Protein AF-A0A1F7MSP1-F1 (afdb_monomer_lite)

Sequence (172 aa):
MSLHNLLPLLAFLLNISLAGITVIRNPASRLNRLFTYFVCGMAVWNFGVFMLRRSPDAPTAVFWEVVIHAGVVFLPAFYYHFVLIFLESTTQHRPSLTIAYLLAIVFSVINLSGSSVFMRGVTWTYWGWAPATGPLYTPFFLYFNFFLIYGLSQLVRAYKDVDSSFRRTARR

Foldseek 3Di:
DDPVLVVLVVLLVVLVVQLVVLCVVCVPDPLSVLSNLLSVLSNQLSVLVSQLQVDPDFVSNLVSVLSNLLSLLCNLLSLLVNLCVVLVNCVVCVVVSVVSVVSSVVSNVCSVVVDCQAFVTWDQDPSGTDTRGHVVVVVSVCSSVVSVVVSVVSVVVSVVVVVVVVVVVVVD

Secondary structure (DSSP, 8-state):
--GGGHHHHHHHHHHHHHHHHHHHH-TT-HHHHHHHHHHHHHHHHHHHHHHHTT-SSHHHHHHHHHHHHHHHTTHHHHHHHHHHHHTT-TTTTHHHHHHHHHHHHHHHHHHHTT-TTTEEEEEEETTEEEEEE-TTHHHHHHHHHHHHHHHHHHHHHHHHHHHHHHHHHTT-

Structure (mmCIF, N/CA/C/O backbone):
data_AF-A0A1F7MSP1-F1
#
_entry.id   AF-A0A1F7MSP1-F1
#
loop_
_atom_site.group_PDB
_atom_site.id
_atom_site.type_symbol
_atom_site.label_atom_id
_atom_site.label_alt_id
_atom_site.label_comp_id
_atom_site.label_asym_id
_atom_site.label_entity_id
_atom_site.label_seq_id
_atom_site.pdbx_PDB_ins_code
_atom_site.Cartn_x
_atom_site.Cartn_y
_atom_site.Cartn_z
_atom_site.occupancy
_atom_site.B_iso_or_equiv
_atom_site.auth_seq_id
_atom_site.auth_comp_id
_atom_site.auth_asym_id
_atom_site.auth_atom_id
_atom_site.pdbx_PDB_model_num
ATOM 1 N N . MET A 1 1 ? -7.818 1.920 -29.168 1.00 51.00 1 MET A N 1
ATOM 2 C CA . MET A 1 1 ? -7.287 1.640 -27.814 1.00 51.00 1 MET A CA 1
ATOM 3 C C . MET A 1 1 ? -8.260 0.707 -27.111 1.00 51.00 1 MET A C 1
ATOM 5 O O . MET A 1 1 ? -9.439 1.019 -27.101 1.00 51.00 1 MET A O 1
ATOM 9 N N . SER A 1 2 ? -7.812 -0.452 -26.619 1.00 54.19 2 SER A N 1
ATOM 10 C CA . SER A 1 2 ? -8.706 -1.446 -25.998 1.00 54.19 2 SER A CA 1
ATOM 11 C C . SER A 1 2 ? -9.332 -0.917 -24.698 1.00 54.19 2 SER A C 1
ATOM 13 O O . SER A 1 2 ? -8.655 -0.239 -23.920 1.00 54.19 2 SER A O 1
ATOM 15 N N . LEU A 1 3 ? -10.599 -1.276 -24.449 1.00 57.16 3 LEU A N 1
ATOM 16 C CA . LEU A 1 3 ? -11.385 -0.966 -23.242 1.00 57.16 3 LEU A CA 1
ATOM 17 C C . LEU A 1 3 ? -10.617 -1.291 -21.943 1.00 57.16 3 LEU A C 1
ATOM 19 O O . LEU A 1 3 ? -10.785 -0.639 -20.916 1.00 57.16 3 LEU A O 1
ATOM 23 N N . HIS A 1 4 ? -9.707 -2.265 -22.001 1.00 58.97 4 HIS A N 1
ATOM 24 C CA . HIS A 1 4 ? -8.924 -2.754 -20.866 1.00 58.97 4 HIS A CA 1
ATOM 25 C C . HIS A 1 4 ? -7.877 -1.750 -20.354 1.00 58.97 4 HIS A C 1
ATOM 27 O O . HIS A 1 4 ? -7.419 -1.881 -19.219 1.00 58.97 4 HIS A O 1
ATOM 33 N N . ASN A 1 5 ? -7.501 -0.749 -21.160 1.00 58.72 5 ASN A N 1
ATOM 34 C CA . ASN A 1 5 ? -6.562 0.312 -20.769 1.00 58.72 5 ASN A CA 1
ATOM 35 C C . ASN A 1 5 ? -7.257 1.531 -20.149 1.00 58.72 5 ASN A C 1
ATOM 37 O O . ASN A 1 5 ? -6.595 2.338 -19.505 1.00 58.72 5 ASN A O 1
ATOM 41 N N . LEU A 1 6 ? -8.576 1.656 -20.322 1.00 68.50 6 LEU A N 1
ATOM 42 C CA . LEU A 1 6 ? -9.371 2.727 -19.717 1.00 68.50 6 LEU A CA 1
ATOM 43 C C . LEU A 1 6 ? -9.766 2.398 -18.274 1.00 68.50 6 LEU A C 1
ATOM 45 O O . LEU A 1 6 ? -9.937 3.310 -17.473 1.00 68.50 6 LEU A O 1
ATOM 49 N N . LEU A 1 7 ? -9.853 1.109 -17.924 1.00 74.69 7 LEU A N 1
ATOM 50 C CA . LEU A 1 7 ? -10.221 0.661 -16.578 1.00 74.69 7 LEU A CA 1
ATOM 51 C C . LEU A 1 7 ? -9.278 1.196 -15.481 1.00 74.69 7 LEU A C 1
ATOM 53 O O . LEU A 1 7 ? -9.793 1.765 -14.519 1.00 74.69 7 LEU A O 1
ATOM 57 N N . PRO A 1 8 ? -7.934 1.115 -15.607 1.00 70.81 8 PRO A N 1
ATOM 58 C CA . PRO A 1 8 ? -7.035 1.676 -14.598 1.00 70.81 8 PRO A CA 1
ATOM 59 C C . PRO A 1 8 ? -7.129 3.201 -14.512 1.00 70.81 8 PRO A C 1
ATOM 61 O O . PRO A 1 8 ? -7.043 3.761 -13.426 1.00 70.81 8 PRO A O 1
ATOM 64 N N . LEU A 1 9 ? -7.356 3.887 -15.638 1.00 71.31 9 LEU A N 1
ATOM 65 C CA . LEU A 1 9 ? -7.498 5.344 -15.656 1.00 71.31 9 LEU A CA 1
ATOM 66 C C . LEU A 1 9 ? -8.791 5.790 -14.959 1.00 71.31 9 LEU A C 1
ATOM 68 O O . LEU A 1 9 ? -8.782 6.732 -14.172 1.00 71.31 9 LEU A O 1
ATOM 72 N N . LEU A 1 10 ? -9.894 5.081 -15.200 1.00 75.69 10 LEU A N 1
ATOM 73 C CA . LEU A 1 10 ? -11.159 5.333 -14.520 1.00 75.69 10 LEU A CA 1
ATOM 74 C C . LEU A 1 10 ? -11.034 5.050 -13.015 1.00 75.69 10 LEU A C 1
ATOM 76 O O . LEU A 1 10 ? -11.459 5.862 -12.197 1.00 75.69 10 LEU A O 1
ATOM 80 N N . ALA A 1 11 ? -10.385 3.942 -12.643 1.00 73.88 11 ALA A N 1
ATOM 81 C CA . ALA A 1 11 ? -10.098 3.613 -11.250 1.00 73.88 11 ALA A CA 1
ATOM 82 C C . ALA A 1 11 ? -9.195 4.665 -10.585 1.00 73.88 11 ALA A C 1
ATOM 84 O O . ALA A 1 11 ? -9.451 5.052 -9.447 1.00 73.88 11 ALA A O 1
ATOM 85 N N . PHE A 1 12 ? -8.177 5.171 -11.282 1.00 76.44 12 PHE A N 1
ATOM 86 C CA . PHE A 1 12 ? -7.326 6.268 -10.817 1.00 76.44 12 PHE A CA 1
ATOM 87 C C . PHE A 1 12 ? -8.139 7.532 -10.518 1.00 76.44 12 PHE A C 1
ATOM 89 O O . PHE A 1 12 ? -8.021 8.090 -9.427 1.00 76.44 12 PHE A O 1
ATOM 96 N N . LEU A 1 13 ? -9.006 7.944 -11.449 1.00 76.44 13 LEU A N 1
ATOM 97 C CA . LEU A 1 13 ? -9.857 9.123 -11.279 1.00 76.44 13 LEU A CA 1
ATOM 98 C C . LEU A 1 13 ? -10.817 8.962 -10.098 1.00 76.44 13 LEU A C 1
ATOM 100 O O . LEU A 1 13 ? -10.899 9.856 -9.259 1.00 76.44 13 LEU A O 1
ATOM 104 N N . LEU A 1 14 ? -11.477 7.806 -9.982 1.00 78.44 14 LEU A N 1
ATOM 105 C CA . LEU A 1 14 ? -12.369 7.508 -8.860 1.00 78.44 14 LEU A CA 1
ATOM 106 C C . LEU A 1 14 ? -11.630 7.542 -7.520 1.00 78.44 14 LEU A C 1
ATOM 108 O O . LEU A 1 14 ? -12.135 8.134 -6.569 1.00 78.44 14 LEU A O 1
ATOM 112 N N . ASN A 1 15 ? -10.427 6.962 -7.453 1.00 74.62 15 ASN A N 1
ATOM 113 C CA . ASN A 1 15 ? -9.582 7.021 -6.263 1.00 74.62 15 ASN A CA 1
ATOM 114 C C . ASN A 1 15 ? -9.251 8.483 -5.912 1.00 74.62 15 ASN A C 1
ATOM 116 O O . ASN A 1 15 ? -9.522 8.915 -4.796 1.00 74.62 15 ASN A O 1
ATOM 120 N N . ILE A 1 16 ? -8.773 9.300 -6.855 1.00 74.75 16 ILE A N 1
ATOM 121 C CA . ILE A 1 16 ? -8.476 10.717 -6.579 1.00 74.75 16 ILE A CA 1
ATOM 122 C C . ILE A 1 16 ? -9.712 11.489 -6.103 1.00 74.75 16 ILE A C 1
ATOM 124 O O . ILE A 1 16 ? -9.615 12.260 -5.146 1.00 74.75 16 ILE A O 1
ATOM 128 N N . SER A 1 17 ? -10.877 11.270 -6.716 1.00 71.81 17 SER A N 1
ATOM 129 C CA . SER A 1 17 ? -12.123 11.900 -6.268 1.00 71.81 17 SER A CA 1
ATOM 130 C C . SER A 1 17 ? -12.472 11.497 -4.835 1.00 71.81 17 SER A C 1
ATOM 132 O O . SER A 1 17 ? -12.809 12.357 -4.021 1.00 71.81 17 SER A O 1
ATOM 134 N N . LEU A 1 18 ? -12.337 10.212 -4.499 1.00 69.50 18 LEU A N 1
ATOM 135 C CA . LEU A 1 18 ? -12.582 9.702 -3.152 1.00 69.50 18 LEU A CA 1
ATOM 136 C C . LEU A 1 18 ? -11.624 10.327 -2.131 1.00 69.50 18 LEU A C 1
ATOM 138 O O . LEU A 1 18 ? -12.074 10.812 -1.094 1.00 69.50 18 LEU A O 1
ATOM 142 N N . ALA A 1 19 ? -10.327 10.377 -2.452 1.00 70.69 19 ALA A N 1
ATOM 143 C CA . ALA A 1 19 ? -9.306 11.021 -1.630 1.00 70.69 19 ALA A CA 1
ATOM 144 C C . ALA A 1 19 ? -9.652 12.498 -1.381 1.00 70.69 19 ALA A C 1
ATOM 146 O O . ALA A 1 19 ? -9.719 12.932 -0.227 1.00 70.69 19 ALA A O 1
ATOM 147 N N . GLY A 1 20 ? -9.970 13.242 -2.445 1.00 65.19 20 GLY A N 1
ATOM 148 C CA . GLY A 1 20 ? -10.374 14.645 -2.364 1.00 65.19 20 GLY A CA 1
ATOM 149 C C . GLY A 1 20 ? -11.593 14.855 -1.464 1.00 65.19 20 GLY A C 1
ATOM 150 O O . GLY A 1 20 ? -11.548 15.675 -0.547 1.00 65.19 20 GLY A O 1
ATOM 151 N N . ILE A 1 21 ? -12.651 14.059 -1.645 1.00 71.94 21 ILE A N 1
ATOM 152 C CA . ILE A 1 21 ? -13.867 14.139 -0.820 1.00 71.94 21 ILE A CA 1
ATOM 153 C C . ILE A 1 21 ? -13.555 13.842 0.653 1.00 71.94 21 ILE A C 1
ATOM 155 O O . ILE A 1 21 ? -14.058 14.538 1.539 1.00 71.94 21 ILE A O 1
ATOM 159 N N . THR A 1 22 ? -12.719 12.840 0.939 1.00 66.69 22 THR A N 1
ATOM 160 C CA . THR A 1 22 ? -12.380 12.486 2.326 1.00 66.69 22 THR A CA 1
ATOM 161 C C . THR A 1 22 ? -11.555 13.549 3.044 1.00 66.69 22 THR A C 1
ATOM 163 O O . THR A 1 22 ? -11.802 13.798 4.229 1.00 66.69 22 THR A O 1
ATOM 166 N N . VAL A 1 23 ? -10.636 14.219 2.342 1.00 69.81 23 VAL A N 1
ATOM 167 C CA . VAL A 1 23 ? -9.858 15.335 2.902 1.00 69.81 23 VAL A CA 1
ATOM 168 C C . VAL A 1 23 ? -10.745 16.558 3.117 1.00 69.81 23 VAL A C 1
ATOM 170 O O . VAL A 1 23 ? -10.668 17.168 4.177 1.00 69.81 23 VAL A O 1
ATOM 173 N N . ILE A 1 24 ? -11.624 16.890 2.165 1.00 71.62 24 ILE A N 1
ATOM 174 C CA . ILE A 1 24 ? -12.506 18.065 2.266 1.00 71.62 24 ILE A CA 1
ATOM 175 C C . ILE A 1 24 ? -13.539 17.896 3.387 1.00 71.62 24 ILE A C 1
ATOM 177 O O . ILE A 1 24 ? -13.816 18.846 4.114 1.00 71.62 24 ILE A O 1
ATOM 181 N N . ARG A 1 25 ? -14.110 16.694 3.560 1.00 70.56 25 ARG A N 1
ATOM 182 C CA . ARG A 1 25 ? -15.170 16.478 4.559 1.00 70.56 25 ARG A CA 1
ATOM 183 C C . ARG A 1 25 ? -14.685 16.511 6.002 1.00 70.56 25 ARG A C 1
ATOM 185 O O . ARG A 1 25 ? -15.429 16.978 6.858 1.00 70.56 25 ARG A O 1
ATOM 192 N N . ASN A 1 26 ? -13.506 15.964 6.301 1.00 70.38 26 ASN A N 1
ATOM 193 C CA . ASN A 1 26 ? -12.976 15.978 7.667 1.00 70.38 26 ASN A CA 1
ATOM 194 C C . ASN A 1 26 ? -11.448 15.758 7.685 1.00 70.38 26 ASN A C 1
ATOM 196 O O . ASN A 1 26 ? -10.986 14.641 7.942 1.00 70.38 26 ASN A O 1
ATOM 200 N N . PRO A 1 27 ? -10.644 16.805 7.423 1.00 63.72 27 PRO A N 1
ATOM 201 C CA . PRO A 1 27 ? -9.187 16.685 7.312 1.00 63.72 27 PRO A CA 1
ATOM 202 C C . PRO A 1 27 ? -8.498 16.388 8.653 1.00 63.72 27 PRO A C 1
ATOM 204 O O . PRO A 1 27 ? -7.391 15.847 8.679 1.00 63.72 27 PRO A O 1
ATOM 207 N N . ALA A 1 28 ? -9.152 16.711 9.774 1.00 68.25 28 ALA A N 1
ATOM 208 C CA . ALA A 1 28 ? -8.638 16.460 11.120 1.00 68.25 28 ALA A CA 1
ATOM 209 C C . ALA A 1 28 ? -8.767 14.985 11.544 1.00 68.25 28 ALA A C 1
ATOM 211 O O . ALA A 1 28 ? -8.065 14.534 12.454 1.00 68.25 28 ALA A O 1
ATOM 212 N N . SER A 1 29 ? -9.631 14.209 10.878 1.00 76.31 29 SER A N 1
ATOM 213 C CA . SER A 1 29 ? -9.804 12.787 11.168 1.00 76.31 29 SER A CA 1
ATOM 214 C C . SER A 1 29 ? -8.569 11.985 10.751 1.00 76.31 29 SER A C 1
ATOM 216 O O . SER A 1 29 ? -8.195 11.923 9.575 1.00 76.31 29 SER A O 1
ATOM 218 N N . ARG A 1 30 ? -7.949 11.303 11.724 1.00 75.06 30 ARG A N 1
ATOM 219 C CA . ARG A 1 30 ? -6.819 10.385 11.482 1.00 75.06 30 ARG A CA 1
ATOM 220 C C . ARG A 1 30 ? -7.193 9.283 10.488 1.00 75.06 30 ARG A C 1
ATOM 222 O O . ARG A 1 30 ? -6.365 8.904 9.666 1.00 75.06 30 ARG A O 1
ATOM 229 N N . LEU A 1 31 ? -8.446 8.830 10.528 1.00 73.75 31 LEU A N 1
ATOM 230 C CA . LEU A 1 31 ? -8.985 7.804 9.640 1.00 73.75 31 LEU A CA 1
ATOM 231 C C . LEU A 1 31 ? -9.079 8.310 8.191 1.00 73.75 31 LEU A C 1
ATOM 233 O O . LEU A 1 31 ? -8.635 7.619 7.277 1.00 73.75 31 LEU A O 1
ATOM 237 N N . ASN A 1 32 ? -9.543 9.547 7.977 1.00 74.12 32 ASN A N 1
ATOM 238 C CA . ASN A 1 32 ? -9.629 10.134 6.634 1.00 74.12 32 ASN A CA 1
ATOM 239 C C . ASN A 1 32 ? -8.247 10.363 6.015 1.00 74.12 32 ASN A C 1
ATOM 241 O O . ASN A 1 32 ? -8.049 10.104 4.827 1.00 74.12 32 ASN A O 1
ATOM 245 N N . ARG A 1 33 ? -7.266 10.801 6.816 1.00 78.06 33 ARG A N 1
ATOM 246 C CA . ARG A 1 33 ? -5.875 10.946 6.355 1.00 78.06 33 ARG A CA 1
ATOM 247 C C . ARG A 1 33 ? -5.281 9.612 5.917 1.00 78.06 33 ARG A C 1
ATOM 249 O O . ARG A 1 33 ? -4.649 9.531 4.869 1.00 78.06 33 ARG A O 1
ATOM 256 N N . LEU A 1 34 ? -5.505 8.567 6.705 1.00 81.44 34 LEU A N 1
ATOM 257 C CA . LEU A 1 34 ? -4.997 7.235 6.407 1.00 81.44 34 LEU A CA 1
ATOM 258 C C . LEU A 1 34 ? -5.647 6.646 5.146 1.00 81.44 34 LEU A C 1
ATOM 260 O O . LEU A 1 34 ? -4.959 6.092 4.291 1.00 81.44 34 LEU A O 1
ATOM 264 N N . PHE A 1 35 ? -6.958 6.842 5.002 1.00 77.31 35 PHE A N 1
ATOM 265 C CA . PHE A 1 35 ? -7.693 6.480 3.796 1.00 77.31 35 PHE A CA 1
ATOM 266 C C . PHE A 1 35 ? -7.166 7.224 2.565 1.00 77.31 35 PHE A C 1
ATOM 268 O O . PHE A 1 35 ? -6.944 6.615 1.526 1.00 77.31 35 PHE A O 1
ATOM 275 N N . THR A 1 36 ? -6.863 8.516 2.702 1.00 78.06 36 THR A N 1
ATOM 276 C CA . THR A 1 36 ? -6.243 9.312 1.632 1.00 78.06 36 THR A CA 1
ATOM 277 C C . THR A 1 36 ? -4.908 8.705 1.195 1.00 78.06 36 THR A C 1
ATOM 279 O O . THR A 1 36 ? -4.685 8.538 0.002 1.00 78.06 36 THR A O 1
ATOM 282 N N . TYR A 1 37 ? -4.037 8.306 2.131 1.00 83.31 37 TYR A N 1
ATOM 283 C CA . TYR A 1 37 ? -2.763 7.662 1.784 1.00 83.31 37 TYR A CA 1
ATOM 284 C C . TYR A 1 37 ? -2.950 6.320 1.068 1.00 83.31 37 TYR A C 1
ATOM 286 O O . TYR A 1 37 ? -2.266 6.057 0.079 1.00 83.31 37 TYR A O 1
ATOM 294 N N . PHE A 1 38 ? -3.901 5.501 1.521 1.00 82.06 38 PHE A N 1
ATOM 295 C CA . PHE A 1 38 ? -4.252 4.242 0.861 1.00 82.06 38 PHE A CA 1
ATOM 296 C C . PHE A 1 38 ? -4.705 4.474 -0.586 1.00 82.06 38 PHE A C 1
ATOM 298 O O . PHE A 1 38 ? -4.203 3.851 -1.522 1.00 82.06 38 PHE A O 1
ATOM 305 N N . VAL A 1 39 ? -5.612 5.427 -0.776 1.00 79.50 39 VAL A N 1
ATOM 306 C CA . VAL A 1 39 ? -6.186 5.770 -2.076 1.00 79.50 39 VAL A CA 1
ATOM 307 C C . VAL A 1 39 ? -5.149 6.413 -3.007 1.00 79.50 39 VAL A C 1
ATOM 309 O O . VAL A 1 39 ? -5.132 6.113 -4.199 1.00 79.50 39 VAL A O 1
ATOM 312 N N . CYS A 1 40 ? -4.218 7.215 -2.482 1.00 80.12 40 CYS A N 1
ATOM 313 C CA . CYS A 1 40 ? -3.065 7.706 -3.241 1.00 80.12 40 CYS A CA 1
ATOM 314 C C . CYS A 1 40 ? -2.143 6.562 -3.689 1.00 80.12 40 CYS A C 1
ATOM 316 O O . CYS A 1 40 ? -1.702 6.558 -4.835 1.00 80.12 40 CYS A O 1
ATOM 318 N N . GLY A 1 41 ? -1.887 5.567 -2.833 1.00 84.44 41 GLY A N 1
ATOM 319 C CA . GLY A 1 41 ? -1.130 4.367 -3.211 1.00 84.44 41 GLY A CA 1
ATOM 320 C C . GLY A 1 41 ? -1.814 3.580 -4.334 1.00 84.44 41 GLY A C 1
ATOM 321 O O . GLY A 1 41 ? -1.171 3.203 -5.313 1.00 84.44 41 GLY A O 1
ATOM 322 N N . MET A 1 42 ? -3.138 3.419 -4.248 1.00 80.19 42 MET A N 1
ATOM 323 C CA . MET A 1 42 ? -3.952 2.825 -5.315 1.00 80.19 42 MET A CA 1
ATOM 324 C C . MET A 1 42 ? -3.900 3.651 -6.606 1.00 80.19 42 MET A C 1
ATOM 326 O O . MET A 1 42 ? -3.848 3.088 -7.698 1.00 80.19 42 MET A O 1
ATOM 330 N N . ALA A 1 43 ? -3.897 4.981 -6.509 1.00 80.25 43 ALA A N 1
ATOM 331 C CA . ALA A 1 43 ? -3.772 5.863 -7.661 1.00 80.25 43 ALA A CA 1
ATOM 332 C C . ALA A 1 43 ? -2.399 5.701 -8.341 1.00 80.25 43 ALA A C 1
ATOM 334 O O . ALA A 1 43 ? -2.339 5.482 -9.552 1.00 80.25 43 ALA A O 1
ATOM 335 N N . VAL A 1 44 ? -1.307 5.709 -7.569 1.00 85.56 44 VAL A N 1
ATOM 336 C CA . VAL A 1 44 ? 0.054 5.454 -8.076 1.00 85.56 44 VAL A CA 1
ATOM 337 C C . VAL A 1 44 ? 0.135 4.093 -8.764 1.00 85.56 44 VAL A C 1
ATOM 339 O O . VAL A 1 44 ? 0.675 4.002 -9.865 1.00 85.56 44 VAL A O 1
ATOM 342 N N . TRP A 1 45 ? -0.460 3.055 -8.172 1.00 85.62 45 TRP A N 1
ATOM 343 C CA . TRP A 1 45 ? -0.513 1.731 -8.785 1.00 85.62 45 TRP A CA 1
ATOM 344 C C . TRP A 1 45 ? -1.247 1.748 -10.134 1.00 85.62 45 TRP A C 1
ATOM 346 O O . TRP A 1 45 ? -0.699 1.298 -11.139 1.00 85.62 45 TRP A O 1
ATOM 356 N N . ASN A 1 46 ? -2.459 2.307 -10.187 1.00 81.00 46 ASN A N 1
ATOM 357 C CA . ASN A 1 46 ? -3.255 2.357 -11.416 1.00 81.00 46 ASN A CA 1
ATOM 358 C C . ASN A 1 46 ? -2.568 3.162 -12.530 1.00 81.00 46 ASN A C 1
ATOM 360 O O . ASN A 1 46 ? -2.557 2.737 -13.689 1.00 81.00 46 ASN A O 1
ATOM 364 N N . PHE A 1 47 ? -1.971 4.304 -12.182 1.00 81.94 47 PHE A N 1
ATOM 365 C CA . PHE A 1 47 ? -1.218 5.126 -13.125 1.00 81.94 47 PHE A CA 1
ATOM 366 C C . PHE A 1 47 ? 0.043 4.410 -13.620 1.00 81.94 47 PHE A C 1
ATOM 368 O O . PHE A 1 47 ? 0.306 4.372 -14.823 1.00 81.94 47 PHE A O 1
ATOM 375 N N . GLY A 1 48 ? 0.778 3.773 -12.709 1.00 83.75 48 GLY A N 1
ATOM 376 C CA . GLY A 1 48 ? 1.952 2.980 -13.046 1.00 83.75 48 GLY A CA 1
ATOM 377 C C . GLY A 1 48 ? 1.618 1.830 -13.996 1.00 83.75 48 GLY A C 1
ATOM 378 O O . GLY A 1 48 ? 2.303 1.662 -14.998 1.00 83.75 48 GLY A O 1
ATOM 379 N N . VAL A 1 49 ? 0.518 1.098 -13.770 1.00 81.00 49 VAL A N 1
ATOM 380 C CA . VAL A 1 49 ? 0.063 0.021 -14.676 1.00 81.00 49 VAL A CA 1
ATOM 381 C C . VAL A 1 49 ? -0.291 0.566 -16.059 1.00 81.00 49 VAL A C 1
ATOM 383 O O . VAL A 1 49 ? 0.037 -0.053 -17.074 1.00 81.00 49 VAL A O 1
ATOM 386 N N . PHE A 1 50 ? -0.953 1.722 -16.124 1.00 81.38 50 PHE A N 1
ATOM 387 C CA . PHE A 1 50 ? -1.266 2.362 -17.399 1.00 81.38 50 PHE A CA 1
ATOM 388 C C . PHE A 1 50 ? 0.008 2.715 -18.182 1.00 81.38 50 PHE A C 1
ATOM 390 O O . PHE A 1 50 ? 0.100 2.408 -19.373 1.00 81.38 50 PHE A O 1
ATOM 397 N N . MET A 1 51 ? 1.003 3.300 -17.513 1.00 83.12 51 MET A N 1
ATOM 398 C CA . MET A 1 51 ? 2.282 3.657 -18.132 1.00 83.12 51 MET A CA 1
ATOM 399 C C . MET A 1 51 ? 3.126 2.428 -18.497 1.00 83.12 51 MET A C 1
ATOM 401 O O . MET A 1 51 ? 3.701 2.382 -19.585 1.00 83.12 51 MET A O 1
ATOM 405 N N . LEU A 1 52 ? 3.122 1.386 -17.663 1.00 81.62 52 LEU A N 1
ATOM 406 C CA . LEU A 1 52 ? 3.780 0.107 -17.938 1.00 81.62 52 LEU A CA 1
ATOM 407 C C . LEU A 1 52 ? 3.276 -0.507 -19.251 1.00 81.62 52 LEU A C 1
ATOM 409 O O . LEU A 1 52 ? 4.062 -0.877 -20.122 1.00 81.62 52 LEU A O 1
ATOM 413 N N . ARG A 1 53 ? 1.953 -0.527 -19.456 1.00 74.38 53 ARG A N 1
ATOM 414 C CA . ARG A 1 53 ? 1.331 -1.032 -20.696 1.00 74.38 53 ARG A CA 1
ATOM 415 C C . ARG A 1 53 ? 1.626 -0.178 -21.931 1.00 74.38 53 ARG A C 1
ATOM 417 O O . ARG A 1 53 ? 1.401 -0.627 -23.052 1.00 74.38 53 ARG A O 1
ATOM 424 N N . ARG A 1 54 ? 2.076 1.062 -21.740 1.00 77.69 54 ARG A N 1
ATOM 425 C CA . ARG A 1 54 ? 2.443 2.009 -22.804 1.00 77.69 54 ARG A CA 1
ATOM 426 C C . ARG A 1 54 ? 3.958 2.116 -22.997 1.00 77.69 54 ARG A C 1
ATOM 428 O O . ARG A 1 54 ? 4.385 2.893 -23.845 1.00 77.69 54 ARG A O 1
ATOM 435 N N . SER A 1 55 ? 4.747 1.359 -22.235 1.00 81.06 55 SER A N 1
ATOM 436 C CA . SER A 1 55 ? 6.208 1.447 -22.243 1.00 81.06 55 SER A CA 1
ATOM 437 C C . SER A 1 55 ? 6.795 0.876 -23.542 1.00 81.06 55 SER A C 1
ATOM 439 O O . SER A 1 55 ? 6.513 -0.282 -23.865 1.00 81.06 55 SER A O 1
ATOM 441 N N . PRO A 1 56 ? 7.602 1.656 -24.288 1.00 76.56 56 PRO A N 1
ATOM 442 C CA . PRO A 1 56 ? 8.149 1.225 -25.574 1.00 76.56 56 PRO A CA 1
ATOM 443 C C . PRO A 1 56 ? 9.373 0.306 -25.436 1.00 76.56 56 PRO A C 1
ATOM 445 O O . PRO A 1 56 ? 9.690 -0.432 -26.365 1.00 76.56 56 PRO A O 1
ATOM 448 N N . ASP A 1 57 ? 10.035 0.316 -24.279 1.00 81.94 57 ASP A N 1
ATOM 449 C CA . ASP A 1 57 ? 11.303 -0.366 -24.025 1.00 81.94 57 ASP A CA 1
ATOM 450 C C . ASP A 1 57 ? 11.364 -0.980 -22.612 1.00 81.94 57 ASP A C 1
ATOM 452 O O . ASP A 1 57 ? 10.638 -0.578 -21.697 1.00 81.94 57 ASP A O 1
ATOM 456 N N . ALA A 1 58 ? 12.242 -1.975 -22.440 1.00 77.62 58 ALA A N 1
ATOM 457 C CA . ALA A 1 58 ? 12.403 -2.698 -21.178 1.00 77.62 58 ALA A CA 1
ATOM 458 C C . ALA A 1 58 ? 12.864 -1.806 -20.002 1.00 77.62 58 ALA A C 1
ATOM 460 O O . ALA A 1 58 ? 12.296 -1.950 -18.918 1.00 77.62 58 ALA A O 1
ATOM 461 N N . PRO A 1 59 ? 13.829 -0.872 -20.163 1.00 80.31 59 PRO A N 1
ATOM 462 C CA . PRO A 1 59 ? 14.204 0.064 -19.099 1.00 80.31 59 PRO A CA 1
ATOM 463 C C . PRO A 1 59 ? 13.032 0.910 -18.586 1.00 80.31 59 PRO A C 1
ATOM 465 O O . PRO A 1 59 ? 12.824 1.004 -17.374 1.00 80.31 59 PRO A O 1
ATOM 468 N N . THR A 1 60 ? 12.226 1.470 -19.492 1.00 82.50 60 THR A N 1
ATOM 469 C CA . THR A 1 60 ? 11.032 2.248 -19.129 1.00 82.50 60 THR A CA 1
ATOM 470 C C . THR A 1 60 ? 10.001 1.384 -18.400 1.00 82.50 60 THR A C 1
ATOM 472 O O . THR A 1 60 ? 9.422 1.822 -17.405 1.00 82.50 60 THR A O 1
ATOM 475 N N . ALA A 1 61 ? 9.804 0.135 -18.826 1.00 81.38 61 ALA A N 1
ATOM 476 C CA . ALA A 1 61 ? 8.903 -0.793 -18.146 1.00 81.38 61 ALA A CA 1
ATOM 477 C C . ALA A 1 61 ? 9.366 -1.127 -16.712 1.00 81.38 61 ALA A C 1
ATOM 479 O O . ALA A 1 61 ? 8.552 -1.116 -15.789 1.00 81.38 61 ALA A O 1
ATOM 480 N N . VAL A 1 62 ? 10.669 -1.350 -16.494 1.00 82.12 62 VAL A N 1
ATOM 481 C CA . VAL A 1 62 ? 11.232 -1.564 -15.145 1.00 82.12 62 VAL A CA 1
ATOM 482 C C . VAL A 1 62 ? 11.004 -0.345 -14.253 1.00 82.12 62 VAL A C 1
ATOM 484 O O . VAL A 1 62 ? 10.606 -0.498 -13.100 1.00 82.12 62 VAL A O 1
ATOM 487 N N . PHE A 1 63 ? 11.202 0.866 -14.778 1.00 85.00 63 PHE A N 1
ATOM 488 C CA . PHE A 1 63 ? 10.954 2.092 -14.020 1.00 85.00 63 PHE A CA 1
ATOM 489 C C . PHE A 1 63 ? 9.501 2.177 -13.525 1.00 85.00 63 PHE A C 1
ATOM 491 O O . PHE A 1 63 ? 9.264 2.420 -12.340 1.00 85.00 63 PHE A O 1
ATOM 498 N N . TRP A 1 64 ? 8.521 1.925 -14.399 1.00 85.00 64 TRP A N 1
ATOM 499 C CA . TRP A 1 64 ? 7.108 1.957 -14.006 1.00 85.00 64 TRP A CA 1
ATOM 500 C C . TRP A 1 64 ? 6.734 0.845 -13.031 1.00 85.00 64 TRP A C 1
ATOM 502 O O . TRP A 1 64 ? 5.935 1.083 -12.129 1.00 85.00 64 TRP A O 1
ATOM 512 N N . GLU A 1 65 ? 7.344 -0.330 -13.149 1.00 83.81 65 GLU A N 1
ATOM 513 C CA . GLU A 1 65 ? 7.190 -1.407 -12.169 1.00 83.81 65 GLU A CA 1
ATOM 514 C C . GLU A 1 65 ? 7.691 -1.018 -10.771 1.00 83.81 65 GLU A C 1
ATOM 516 O O . GLU A 1 65 ? 7.001 -1.256 -9.776 1.00 83.81 65 GLU A O 1
ATOM 521 N N . VAL A 1 66 ? 8.840 -0.341 -10.681 1.00 85.19 66 VAL A N 1
ATOM 522 C CA . VAL A 1 66 ? 9.357 0.189 -9.407 1.00 85.19 66 VAL A CA 1
ATOM 523 C C . VAL A 1 66 ? 8.387 1.218 -8.819 1.00 85.19 66 VAL A C 1
ATOM 525 O O . VAL A 1 66 ? 8.112 1.180 -7.617 1.00 85.19 66 VAL A O 1
ATOM 528 N N . VAL A 1 67 ? 7.816 2.100 -9.650 1.00 86.00 67 VAL A N 1
ATOM 529 C CA . VAL A 1 67 ? 6.806 3.090 -9.225 1.00 86.00 67 VAL A CA 1
ATOM 530 C C . VAL A 1 67 ? 5.529 2.411 -8.718 1.00 86.00 67 VAL A C 1
ATOM 532 O O . VAL A 1 67 ? 5.004 2.800 -7.672 1.00 86.00 67 VAL A O 1
ATOM 535 N N . ILE A 1 68 ? 5.046 1.375 -9.410 1.00 86.12 68 ILE A N 1
ATOM 536 C CA . ILE A 1 68 ? 3.894 0.570 -8.977 1.00 86.12 68 ILE A CA 1
ATOM 537 C C . ILE A 1 68 ? 4.156 -0.007 -7.586 1.00 86.12 68 ILE A C 1
ATOM 539 O O . ILE A 1 68 ? 3.362 0.199 -6.664 1.00 86.12 68 ILE A O 1
ATOM 543 N N . HIS A 1 69 ? 5.283 -0.695 -7.418 1.00 85.62 69 HIS A N 1
ATOM 544 C CA . HIS A 1 69 ? 5.614 -1.360 -6.163 1.00 85.62 69 HIS A CA 1
ATOM 545 C C . HIS A 1 69 ? 5.836 -0.361 -5.025 1.00 85.62 69 HIS A C 1
ATOM 547 O O . HIS A 1 69 ? 5.410 -0.629 -3.902 1.00 85.62 69 HIS A O 1
ATOM 553 N N . ALA A 1 70 ? 6.374 0.829 -5.306 1.00 85.00 70 ALA A N 1
ATOM 554 C CA . ALA A 1 70 ? 6.498 1.893 -4.313 1.00 85.00 70 ALA A CA 1
ATOM 555 C C . ALA A 1 70 ? 5.138 2.309 -3.720 1.00 85.00 70 ALA A C 1
ATOM 557 O O . ALA A 1 70 ? 5.068 2.626 -2.535 1.00 85.00 70 ALA A O 1
ATOM 558 N N . GLY A 1 71 ? 4.051 2.267 -4.502 1.00 84.50 71 GLY A N 1
ATOM 559 C CA . GLY A 1 71 ? 2.691 2.496 -4.003 1.00 84.50 71 GLY A CA 1
ATOM 560 C C . GLY A 1 71 ? 2.089 1.273 -3.302 1.00 84.50 71 GLY A C 1
ATOM 561 O O . GLY A 1 71 ? 1.521 1.390 -2.213 1.00 84.50 71 GLY A O 1
ATOM 562 N N . VAL A 1 72 ? 2.232 0.089 -3.905 1.00 86.62 72 VAL A N 1
ATOM 563 C CA . VAL A 1 72 ? 1.584 -1.152 -3.440 1.00 86.62 72 VAL A CA 1
ATOM 564 C C . VAL A 1 72 ? 2.148 -1.644 -2.105 1.00 86.62 72 VAL A C 1
ATOM 566 O O . VAL A 1 72 ? 1.399 -2.170 -1.280 1.00 86.62 72 VAL A O 1
ATOM 569 N N . VAL A 1 73 ? 3.441 -1.432 -1.850 1.00 88.88 73 VAL A N 1
ATOM 570 C CA . VAL A 1 73 ? 4.115 -1.915 -0.635 1.00 88.88 73 VAL A CA 1
ATOM 571 C C . VAL A 1 73 ? 3.507 -1.345 0.652 1.00 88.88 73 VAL A C 1
ATOM 573 O O . VAL A 1 73 ? 3.470 -2.037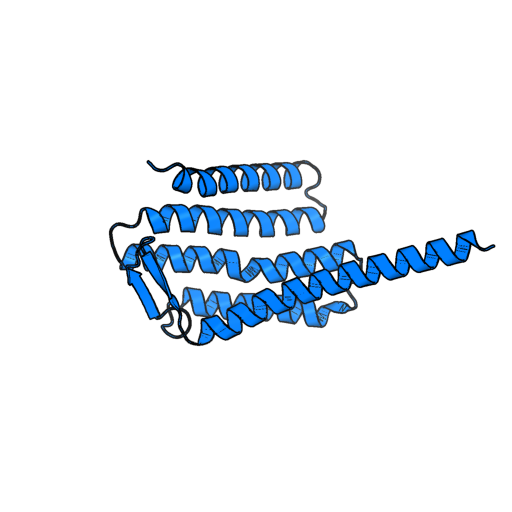 1.669 1.00 88.88 73 VAL A O 1
ATOM 576 N N . PHE A 1 74 ? 2.973 -0.122 0.617 1.00 88.56 74 PHE A N 1
ATOM 577 C CA . PHE A 1 74 ? 2.364 0.508 1.792 1.00 88.56 74 PHE A CA 1
ATOM 578 C C . PHE A 1 74 ? 0.876 0.180 1.978 1.00 88.56 74 PHE A C 1
ATOM 580 O O . PHE A 1 74 ? 0.348 0.377 3.075 1.00 88.56 74 PHE A O 1
ATOM 587 N N . LEU A 1 75 ? 0.193 -0.344 0.954 1.00 88.19 75 LEU A N 1
ATOM 588 C CA . LEU A 1 75 ? -1.235 -0.675 1.020 1.00 88.19 75 LEU A CA 1
ATOM 589 C C . LEU A 1 75 ? -1.614 -1.592 2.196 1.00 88.19 75 LEU A C 1
ATOM 591 O O . LEU A 1 75 ? -2.541 -1.226 2.922 1.00 88.19 75 LEU A O 1
ATOM 595 N N . PRO A 1 76 ? -0.941 -2.735 2.447 1.00 87.62 76 PRO A N 1
ATOM 596 C CA . PRO A 1 76 ? -1.319 -3.622 3.547 1.00 87.62 76 PRO A CA 1
ATOM 597 C C . PRO A 1 76 ? -1.098 -2.966 4.916 1.00 87.62 76 PRO A C 1
ATOM 599 O O . PRO A 1 76 ? -1.912 -3.156 5.818 1.00 87.62 76 PRO A O 1
ATOM 602 N N . ALA A 1 77 ? -0.056 -2.139 5.068 1.00 90.19 77 ALA A N 1
ATOM 603 C CA . ALA A 1 77 ? 0.186 -1.384 6.295 1.00 90.19 77 ALA A CA 1
ATOM 604 C C . ALA A 1 77 ? -0.913 -0.339 6.543 1.00 90.19 77 ALA A C 1
ATOM 606 O O . ALA A 1 77 ? -1.436 -0.250 7.654 1.00 90.19 77 ALA A O 1
ATOM 607 N N . PHE A 1 78 ? -1.311 0.416 5.512 1.00 88.81 78 PHE A N 1
ATOM 608 C CA . PHE A 1 78 ? -2.411 1.377 5.617 1.00 88.81 78 PHE A CA 1
ATOM 609 C C . PHE A 1 78 ? -3.752 0.691 5.882 1.00 88.81 78 PHE A C 1
ATOM 611 O O . PHE A 1 78 ? -4.491 1.135 6.754 1.00 88.81 78 PHE A O 1
ATOM 618 N N . TYR A 1 79 ? -4.053 -0.411 5.198 1.00 86.62 79 TYR A N 1
ATOM 619 C CA . TYR A 1 79 ? -5.264 -1.190 5.451 1.00 86.62 79 TYR A CA 1
ATOM 620 C C . TYR A 1 79 ? -5.310 -1.711 6.892 1.00 86.62 79 TYR A C 1
ATOM 622 O O . TYR A 1 79 ? -6.301 -1.524 7.597 1.00 86.62 79 TYR A O 1
ATOM 630 N N . TYR A 1 80 ? -4.225 -2.321 7.366 1.00 88.94 80 TYR A N 1
ATOM 631 C CA . TYR A 1 80 ? -4.177 -2.860 8.720 1.00 88.94 80 TYR A CA 1
ATOM 632 C C . TYR A 1 80 ? -4.311 -1.754 9.777 1.00 88.94 80 TYR A C 1
ATOM 634 O O . TYR A 1 80 ? -5.081 -1.884 10.727 1.00 88.94 80 TYR A O 1
ATOM 642 N N . HIS A 1 81 ? -3.636 -0.619 9.579 1.00 89.62 81 HIS A N 1
ATOM 643 C CA . HIS A 1 81 ? -3.777 0.544 10.454 1.00 89.62 81 HIS A CA 1
ATOM 644 C C . HIS A 1 81 ? -5.209 1.101 10.436 1.00 89.62 81 HIS A C 1
ATOM 646 O O . HIS A 1 81 ? -5.731 1.472 11.485 1.00 89.62 81 HIS A O 1
ATOM 652 N N . PHE A 1 82 ? -5.877 1.100 9.279 1.00 85.44 82 PHE A N 1
ATOM 653 C CA . PHE A 1 82 ? -7.273 1.519 9.165 1.00 85.44 82 PHE A CA 1
ATOM 654 C C . PHE A 1 82 ? -8.178 0.649 10.038 1.00 85.44 82 PHE A C 1
ATOM 656 O O . PHE A 1 82 ? -8.959 1.181 10.826 1.00 85.44 82 PHE A O 1
ATOM 663 N N . VAL A 1 83 ? -8.023 -0.676 9.953 1.00 86.56 83 VAL A N 1
ATOM 664 C CA . VAL A 1 83 ? -8.781 -1.629 10.778 1.00 86.56 83 VAL A CA 1
ATOM 665 C C . VAL A 1 83 ? -8.547 -1.373 12.269 1.00 86.56 83 VAL A C 1
ATOM 667 O O . VAL A 1 83 ? -9.503 -1.333 13.036 1.00 86.56 83 VAL A O 1
ATOM 670 N N . LEU A 1 84 ? -7.301 -1.142 12.691 1.00 86.75 84 LEU A N 1
ATOM 671 C CA . LEU A 1 84 ? -6.986 -0.884 14.101 1.00 86.75 84 LEU A CA 1
ATOM 672 C C . LEU A 1 84 ? -7.530 0.448 14.631 1.00 86.75 84 LEU A C 1
ATOM 674 O O . LEU A 1 84 ? -7.823 0.548 15.823 1.00 86.75 84 LEU A O 1
ATOM 678 N N . ILE A 1 85 ? -7.625 1.483 13.792 1.00 85.19 85 ILE A N 1
ATOM 679 C CA . ILE A 1 85 ? -8.280 2.741 14.179 1.00 85.19 85 ILE A CA 1
ATOM 680 C C . ILE A 1 85 ? -9.788 2.513 14.285 1.00 85.19 85 ILE A C 1
ATOM 682 O O . ILE A 1 85 ? -10.398 2.958 15.250 1.00 85.19 85 ILE A O 1
ATOM 686 N N . PHE A 1 86 ? -10.374 1.804 13.317 1.00 81.31 86 PHE A N 1
ATOM 687 C CA . PHE A 1 86 ? -11.807 1.515 13.285 1.00 81.31 86 PHE A CA 1
ATOM 688 C C . PHE A 1 86 ? -12.273 0.682 14.488 1.00 81.31 86 PHE A C 1
ATOM 690 O O . PHE A 1 86 ? -13.351 0.923 15.017 1.00 81.31 86 PHE A O 1
ATOM 697 N N . LEU A 1 87 ? -11.452 -0.269 14.938 1.00 83.19 87 LEU A N 1
ATOM 698 C CA . LEU A 1 87 ? -11.713 -1.096 16.120 1.00 83.19 87 LEU A CA 1
ATOM 699 C C . LEU A 1 87 ? -11.258 -0.452 17.440 1.00 83.19 87 LEU A C 1
ATOM 701 O O . LEU A 1 87 ? -11.319 -1.103 18.478 1.00 83.19 87 LEU A O 1
ATOM 705 N N . GLU A 1 88 ? -10.727 0.776 17.402 1.00 82.75 88 GLU A N 1
ATOM 706 C CA . GLU A 1 88 ? -10.114 1.469 18.549 1.00 82.75 88 GLU A CA 1
ATOM 707 C C . GLU A 1 88 ? -9.008 0.654 19.266 1.00 82.75 88 GLU A C 1
ATOM 709 O O . GLU A 1 88 ? -8.591 0.957 20.381 1.00 82.75 88 GLU A O 1
ATOM 714 N N . SER A 1 89 ? -8.444 -0.353 18.593 1.00 81.69 89 SER A N 1
ATOM 715 C CA . SER A 1 89 ? -7.503 -1.339 19.142 1.00 81.69 89 SER A CA 1
ATOM 716 C C . SER A 1 89 ? -6.036 -1.025 18.815 1.00 81.69 89 SER A C 1
ATOM 718 O O . SER A 1 89 ? -5.150 -1.885 18.889 1.00 81.69 89 SER A O 1
ATOM 720 N N . THR A 1 90 ? -5.751 0.222 18.431 1.00 79.31 90 THR A N 1
ATOM 721 C CA . THR A 1 90 ? -4.422 0.656 17.963 1.00 79.31 90 THR A CA 1
ATOM 722 C C . THR A 1 90 ? -3.347 0.497 19.040 1.00 79.31 90 THR A C 1
ATOM 724 O O . THR A 1 90 ? -2.220 0.107 18.736 1.00 79.31 90 THR A O 1
ATOM 727 N N . THR A 1 91 ? -3.673 0.770 20.305 1.00 78.31 91 THR A N 1
ATOM 728 C CA . THR A 1 91 ? -2.731 0.667 21.433 1.00 78.31 91 THR A CA 1
ATOM 729 C C . THR A 1 91 ? -2.338 -0.779 21.721 1.00 78.31 91 THR A C 1
ATOM 731 O O . THR A 1 91 ? -1.152 -1.064 21.881 1.00 78.31 91 THR A O 1
ATOM 734 N N . GLN A 1 92 ? -3.306 -1.697 21.702 1.00 83.12 92 GLN A N 1
ATOM 735 C CA . GLN A 1 92 ? -3.095 -3.129 21.931 1.00 83.12 92 GLN A CA 1
ATOM 736 C C . GLN A 1 92 ? -2.230 -3.766 20.837 1.00 83.12 92 GLN A C 1
ATOM 738 O O . GLN A 1 92 ? -1.372 -4.603 21.112 1.00 83.12 92 GLN A O 1
ATOM 743 N N . HIS A 1 93 ? -2.422 -3.341 19.589 1.00 86.81 93 HIS A N 1
ATOM 744 C CA . HIS A 1 93 ? -1.734 -3.903 18.430 1.00 86.81 93 HIS A CA 1
ATOM 745 C C . HIS A 1 93 ? -0.576 -3.039 17.917 1.00 86.81 93 HIS A C 1
ATOM 747 O O . HIS A 1 93 ? -0.035 -3.306 16.838 1.00 86.81 93 HIS A O 1
ATOM 753 N N . ARG A 1 94 ? -0.127 -2.055 18.706 1.00 86.44 94 ARG A N 1
ATOM 754 C CA . ARG A 1 94 ? 0.958 -1.134 18.343 1.00 86.44 94 ARG A CA 1
ATOM 755 C C . ARG A 1 94 ? 2.240 -1.843 17.871 1.00 86.44 94 ARG A C 1
ATOM 757 O O . ARG A 1 94 ? 2.766 -1.413 16.849 1.00 86.44 94 ARG A O 1
ATOM 764 N N . PRO A 1 95 ? 2.723 -2.939 18.498 1.00 90.19 95 PRO A N 1
ATOM 765 C CA . PRO A 1 95 ? 3.908 -3.645 18.003 1.00 90.19 95 PRO A CA 1
ATOM 766 C C . PRO A 1 95 ? 3.706 -4.231 16.600 1.00 90.19 95 PRO A C 1
ATOM 768 O O . PRO A 1 95 ? 4.553 -4.055 15.730 1.00 90.19 95 PRO A O 1
ATOM 771 N N . SER A 1 96 ? 2.554 -4.864 16.349 1.00 89.00 96 SER A N 1
ATOM 772 C CA . SER A 1 96 ? 2.233 -5.434 15.031 1.00 89.00 96 SER A CA 1
ATOM 773 C C . SER A 1 96 ? 2.115 -4.362 13.946 1.00 89.00 96 SER A C 1
ATOM 775 O O . SER A 1 96 ? 2.546 -4.578 12.816 1.00 89.00 96 SER A O 1
ATOM 777 N N . LEU A 1 97 ? 1.597 -3.184 14.303 1.00 90.19 97 LEU A N 1
ATOM 778 C CA . LEU A 1 97 ? 1.512 -2.036 13.410 1.00 90.19 97 LEU A CA 1
ATOM 779 C C . LEU A 1 97 ? 2.901 -1.480 13.073 1.00 90.19 97 LEU A C 1
ATOM 781 O O . LEU A 1 97 ? 3.189 -1.209 11.908 1.00 90.19 97 LEU A O 1
ATOM 785 N N . THR A 1 98 ? 3.778 -1.351 14.072 1.00 90.69 98 THR A N 1
ATOM 786 C CA . THR A 1 98 ? 5.172 -0.942 13.857 1.00 90.69 98 THR A CA 1
ATOM 787 C C . THR A 1 98 ? 5.889 -1.918 12.927 1.00 90.69 98 THR A C 1
ATOM 789 O O . THR A 1 98 ? 6.564 -1.477 12.002 1.00 90.69 98 THR A O 1
ATOM 792 N N . ILE A 1 99 ? 5.698 -3.229 13.112 1.00 92.94 99 ILE A N 1
ATOM 793 C CA . ILE A 1 99 ? 6.259 -4.255 12.219 1.00 92.94 99 ILE A CA 1
ATOM 794 C C . ILE A 1 99 ? 5.713 -4.092 10.795 1.00 92.94 99 ILE A C 1
ATOM 796 O O . ILE A 1 99 ? 6.489 -4.145 9.844 1.00 92.94 99 ILE A O 1
ATOM 800 N N . ALA A 1 100 ? 4.409 -3.838 10.635 1.00 91.62 100 ALA A N 1
ATOM 801 C CA . ALA A 1 100 ? 3.798 -3.636 9.322 1.00 91.62 100 ALA A CA 1
ATOM 802 C C . ALA A 1 100 ? 4.454 -2.482 8.549 1.00 91.62 100 ALA A C 1
ATOM 804 O O . ALA A 1 100 ? 4.789 -2.638 7.374 1.00 91.62 100 ALA A O 1
ATOM 805 N N . TYR A 1 101 ? 4.663 -1.343 9.217 1.00 92.06 101 TYR A N 1
ATOM 806 C CA . TYR A 1 101 ? 5.319 -0.176 8.630 1.00 92.06 101 TYR A CA 1
ATOM 807 C C . TYR A 1 101 ? 6.815 -0.377 8.413 1.00 92.06 101 TYR A C 1
ATOM 809 O O . TYR A 1 101 ? 7.333 0.048 7.385 1.00 92.06 101 TYR A O 1
ATOM 817 N N . LEU A 1 102 ? 7.509 -1.035 9.345 1.00 93.94 102 LEU A N 1
ATOM 818 C CA . LEU A 1 102 ? 8.930 -1.333 9.199 1.00 93.94 102 LEU A CA 1
ATOM 819 C C . LEU A 1 102 ? 9.169 -2.213 7.969 1.00 93.94 102 LEU A C 1
ATOM 821 O O . LEU A 1 102 ? 10.022 -1.894 7.147 1.00 93.94 102 LEU A O 1
ATOM 825 N N . LEU A 1 103 ? 8.370 -3.271 7.806 1.00 91.88 103 LEU A N 1
ATOM 826 C CA . LEU A 1 103 ? 8.431 -4.136 6.631 1.00 91.88 103 LEU A CA 1
ATOM 827 C C . LEU A 1 103 ? 8.106 -3.364 5.349 1.00 91.88 103 LEU A C 1
ATOM 829 O O . LEU A 1 103 ? 8.836 -3.506 4.373 1.00 91.88 103 LEU A O 1
ATOM 833 N N . ALA A 1 104 ? 7.088 -2.496 5.358 1.00 91.31 104 ALA A N 1
ATOM 834 C CA . ALA A 1 104 ? 6.782 -1.647 4.206 1.00 91.31 104 ALA A CA 1
ATOM 835 C C . ALA A 1 104 ? 7.968 -0.743 3.821 1.00 91.31 104 ALA A C 1
ATOM 837 O O . ALA A 1 104 ? 8.324 -0.650 2.649 1.00 91.31 104 ALA A O 1
ATOM 838 N N . ILE A 1 105 ? 8.628 -0.112 4.798 1.00 91.75 105 ILE A N 1
ATOM 839 C CA . ILE A 1 105 ? 9.806 0.730 4.548 1.00 91.75 105 ILE A CA 1
ATOM 840 C C . ILE A 1 105 ? 10.958 -0.109 3.991 1.00 91.75 105 ILE A C 1
ATOM 842 O O . ILE A 1 105 ? 11.556 0.280 2.993 1.00 91.75 105 ILE A O 1
ATOM 846 N N . VAL A 1 106 ? 11.244 -1.271 4.585 1.00 91.62 106 VAL A N 1
ATOM 847 C CA . VAL A 1 106 ? 12.315 -2.169 4.125 1.00 91.62 106 VAL A CA 1
ATOM 848 C C . VAL A 1 106 ? 12.069 -2.623 2.686 1.00 91.62 106 VAL A C 1
ATOM 850 O O . VAL A 1 106 ? 12.952 -2.468 1.844 1.00 91.62 106 VAL A O 1
ATOM 853 N N . PHE A 1 107 ? 10.870 -3.116 2.366 1.00 89.25 107 PHE A N 1
ATOM 854 C CA . PHE A 1 107 ? 10.531 -3.514 0.997 1.00 89.25 107 PHE A CA 1
ATOM 855 C C . PHE A 1 107 ? 10.571 -2.329 0.026 1.00 89.25 107 PHE A C 1
ATOM 857 O O . PHE A 1 107 ? 11.053 -2.488 -1.091 1.00 89.25 107 PHE A O 1
ATOM 864 N N . SER A 1 108 ? 10.137 -1.138 0.448 1.00 88.69 108 SER A N 1
ATOM 865 C CA . SER A 1 108 ? 10.189 0.073 -0.377 1.00 88.69 108 SER A CA 1
ATOM 866 C C . SER A 1 108 ? 11.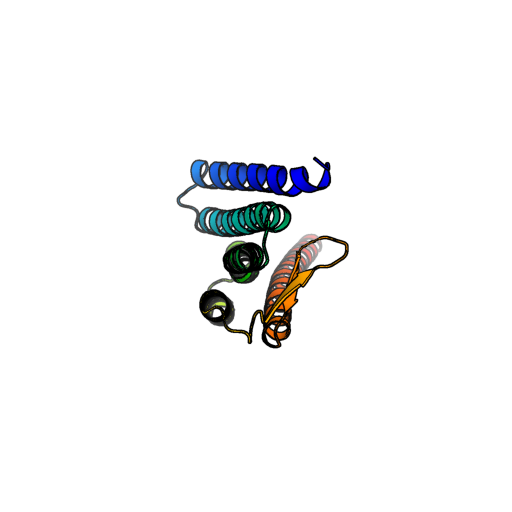628 0.499 -0.690 1.00 88.69 108 SER A C 1
ATOM 868 O O . SER A 1 108 ? 11.953 0.764 -1.845 1.00 88.69 108 SER A O 1
ATOM 870 N N . VAL A 1 109 ? 12.525 0.484 0.302 1.00 89.12 109 VAL A N 1
ATOM 871 C CA . VAL A 1 109 ? 13.953 0.797 0.111 1.00 89.12 109 VAL A CA 1
ATOM 872 C C . VAL A 1 109 ? 14.622 -0.220 -0.813 1.00 89.12 109 VAL A C 1
ATOM 874 O O . VAL A 1 109 ? 15.392 0.165 -1.690 1.00 89.12 109 VAL A O 1
ATOM 877 N N . ILE A 1 110 ? 14.315 -1.512 -0.660 1.00 86.62 110 ILE A N 1
ATOM 878 C CA . ILE A 1 110 ? 14.880 -2.554 -1.530 1.00 86.62 110 ILE A CA 1
ATOM 879 C C . ILE A 1 110 ? 14.319 -2.455 -2.958 1.00 86.62 110 ILE A C 1
ATOM 881 O O . ILE A 1 110 ? 15.045 -2.685 -3.921 1.00 86.62 110 ILE A O 1
ATOM 885 N N . ASN A 1 111 ? 13.051 -2.076 -3.109 1.00 85.94 111 ASN A N 1
ATOM 886 C CA . ASN A 1 111 ? 12.449 -1.809 -4.413 1.00 85.94 111 ASN A CA 1
ATOM 887 C C . ASN A 1 111 ? 13.108 -0.598 -5.103 1.00 85.94 111 ASN A C 1
ATOM 889 O O . ASN A 1 111 ? 13.483 -0.678 -6.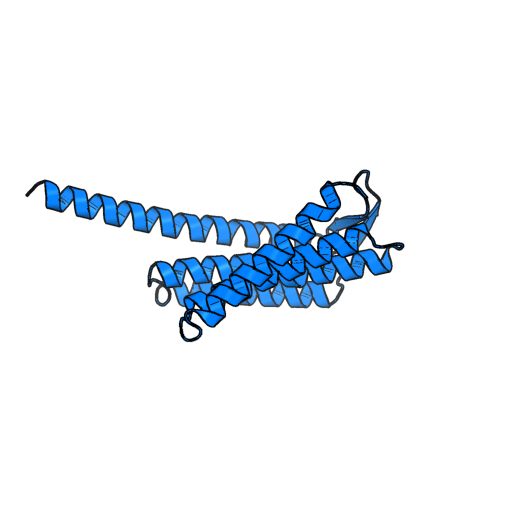269 1.00 85.94 111 ASN A O 1
ATOM 893 N N . LEU A 1 112 ? 13.312 0.504 -4.373 1.00 83.56 112 LEU A N 1
ATOM 894 C CA . LEU A 1 112 ? 13.933 1.727 -4.897 1.00 83.56 112 LEU A CA 1
ATOM 895 C C . LEU A 1 112 ? 15.429 1.579 -5.190 1.00 83.56 112 LEU A C 1
ATOM 897 O O . LEU A 1 112 ? 15.947 2.286 -6.051 1.00 83.56 112 LEU A O 1
ATOM 901 N N . SER A 1 113 ? 16.128 0.663 -4.516 1.00 82.81 113 SER A N 1
ATOM 902 C CA . SER A 1 113 ? 17.542 0.392 -4.801 1.00 82.81 113 SER A CA 1
ATOM 903 C C . SER A 1 113 ? 17.764 -0.339 -6.129 1.00 82.81 113 SER A C 1
ATOM 905 O O . SER A 1 113 ? 18.912 -0.539 -6.521 1.00 82.81 113 SER A O 1
ATOM 907 N N . GLY A 1 114 ? 16.692 -0.745 -6.825 1.00 69.69 114 GLY A N 1
ATOM 908 C CA . GLY A 1 114 ? 16.785 -1.469 -8.093 1.00 69.69 114 GLY A CA 1
ATOM 909 C C . GLY A 1 114 ? 17.464 -2.830 -7.940 1.00 69.69 114 GLY A C 1
ATOM 910 O O . GLY A 1 114 ? 18.046 -3.350 -8.892 1.00 69.69 114 GLY A O 1
ATOM 911 N N . SER A 1 115 ? 17.442 -3.397 -6.730 1.00 75.75 115 SER A N 1
ATOM 912 C CA . SER A 1 115 ? 18.122 -4.653 -6.449 1.00 75.75 115 SER A CA 1
ATOM 913 C C . SER A 1 115 ? 17.481 -5.796 -7.235 1.00 75.75 115 SER A C 1
ATOM 915 O O . SER A 1 115 ? 16.273 -6.042 -7.136 1.00 75.75 115 SER A O 1
ATOM 917 N N . SER A 1 116 ? 18.316 -6.574 -7.931 1.00 71.00 116 SER A N 1
ATOM 918 C CA . SER A 1 116 ? 17.908 -7.789 -8.654 1.00 71.00 116 SER A CA 1
ATOM 919 C C . SER A 1 116 ? 17.238 -8.836 -7.754 1.00 71.00 116 SER A C 1
ATOM 921 O O . SER A 1 116 ? 16.601 -9.774 -8.233 1.00 71.00 116 SER A O 1
ATOM 923 N N . VAL A 1 117 ? 17.353 -8.668 -6.434 1.00 69.00 117 VAL A N 1
ATOM 924 C CA . VAL A 1 117 ? 16.748 -9.520 -5.411 1.00 69.00 117 VAL A CA 1
ATOM 925 C C . VAL A 1 117 ? 15.225 -9.322 -5.325 1.00 69.00 117 VAL A C 1
ATOM 927 O O . VAL A 1 117 ? 14.508 -10.287 -5.049 1.00 69.00 117 VAL A O 1
ATOM 930 N N . PHE A 1 118 ? 14.713 -8.115 -5.597 1.00 69.31 118 PHE A N 1
ATOM 931 C CA . PHE A 1 118 ? 13.271 -7.824 -5.620 1.00 69.31 118 PHE A CA 1
ATOM 932 C C . PHE A 1 118 ? 12.687 -7.990 -7.026 1.00 69.31 118 PHE A C 1
ATOM 934 O O . PHE A 1 118 ? 11.699 -8.704 -7.217 1.00 69.31 118 PHE A O 1
ATOM 941 N N . MET A 1 119 ? 13.363 -7.423 -8.025 1.00 73.62 119 MET A N 1
ATOM 942 C CA . MET A 1 119 ? 12.994 -7.518 -9.435 1.00 73.62 119 MET A CA 1
ATOM 943 C C . MET A 1 119 ? 14.239 -7.717 -10.283 1.00 73.62 119 MET A C 1
ATOM 945 O O . MET A 1 119 ? 15.118 -6.864 -10.317 1.00 73.62 119 MET A O 1
ATOM 949 N N . ARG A 1 120 ? 14.298 -8.837 -11.004 1.00 72.31 120 ARG A N 1
ATOM 950 C CA . ARG A 1 120 ? 15.404 -9.139 -11.924 1.00 72.31 120 ARG A CA 1
ATOM 951 C C . ARG A 1 120 ? 15.293 -8.377 -13.247 1.00 72.31 120 ARG A C 1
ATOM 953 O O . ARG A 1 120 ? 16.267 -8.315 -13.985 1.00 72.31 120 ARG A O 1
ATOM 960 N N . GLY A 1 121 ? 14.122 -7.813 -13.542 1.00 75.75 121 GLY A N 1
ATOM 961 C CA . GLY A 1 121 ? 13.837 -7.061 -14.760 1.00 75.75 121 GLY A CA 1
ATOM 962 C C . GLY A 1 121 ? 12.386 -7.241 -15.193 1.00 75.75 121 GLY A C 1
ATOM 963 O O . GLY A 1 121 ? 11.509 -7.497 -14.369 1.00 75.75 121 GLY A O 1
ATOM 964 N N . VAL A 1 122 ? 12.144 -7.156 -16.498 1.00 75.19 122 VAL A N 1
ATOM 965 C CA . VAL A 1 122 ? 10.849 -7.438 -17.127 1.00 75.19 122 VAL A CA 1
ATOM 966 C C . VAL A 1 122 ? 11.029 -8.479 -18.229 1.00 75.19 122 VAL A C 1
ATOM 968 O O . VAL A 1 122 ? 12.034 -8.489 -18.936 1.00 75.19 122 VAL A O 1
ATOM 971 N N . THR A 1 123 ? 10.053 -9.367 -18.372 1.00 75.00 123 THR A N 1
ATOM 972 C CA . THR A 1 123 ? 9.958 -10.333 -19.472 1.00 75.00 123 THR A CA 1
ATOM 973 C C . THR A 1 123 ? 8.761 -9.990 -20.339 1.00 75.00 123 THR A C 1
ATOM 975 O O . THR A 1 123 ? 7.719 -9.566 -19.837 1.00 75.00 123 THR A O 1
ATOM 978 N N . TRP A 1 124 ? 8.901 -10.152 -21.651 1.00 72.00 124 TRP A N 1
ATOM 979 C CA . TRP A 1 124 ? 7.778 -9.970 -22.559 1.00 72.00 124 TRP A CA 1
ATOM 980 C C . TRP A 1 124 ? 6.874 -11.203 -22.505 1.00 72.00 124 TRP A C 1
ATOM 982 O O . TRP A 1 124 ? 7.322 -12.322 -22.751 1.00 72.00 124 TRP A O 1
ATOM 992 N N . THR A 1 125 ? 5.602 -11.004 -22.176 1.00 70.44 125 THR A N 1
ATOM 993 C CA . THR A 1 125 ? 4.583 -12.059 -22.119 1.00 70.44 125 THR A CA 1
ATOM 994 C C . THR A 1 125 ? 3.441 -11.755 -23.083 1.00 70.44 125 THR A C 1
ATOM 996 O O . THR A 1 125 ? 3.358 -10.667 -23.650 1.00 70.44 125 THR A O 1
ATOM 999 N N . TYR A 1 126 ? 2.519 -12.707 -23.251 1.00 62.59 126 TYR A N 1
ATOM 1000 C CA . TYR A 1 126 ? 1.321 -12.542 -24.085 1.00 62.59 126 TYR A CA 1
ATOM 1001 C C . TYR A 1 126 ? 0.478 -11.302 -23.714 1.00 62.59 126 TYR A C 1
ATOM 1003 O O . TYR A 1 126 ? -0.190 -10.727 -24.568 1.00 62.59 126 TYR A O 1
ATOM 1011 N N . TRP A 1 127 ? 0.545 -10.851 -22.456 1.00 60.00 127 TRP A N 1
ATOM 1012 C CA . TRP A 1 127 ? -0.185 -9.686 -21.941 1.00 60.00 127 TRP A CA 1
ATOM 1013 C C . TRP A 1 127 ? 0.620 -8.371 -21.983 1.00 60.00 127 TRP A C 1
ATOM 1015 O O . TRP A 1 127 ? 0.122 -7.340 -21.529 1.00 60.00 127 TRP A O 1
ATOM 1025 N N . GLY A 1 128 ? 1.840 -8.394 -22.536 1.00 69.69 128 GLY A N 1
ATOM 1026 C CA . GLY A 1 128 ? 2.788 -7.276 -22.563 1.00 69.69 128 GLY A CA 1
ATOM 1027 C C . GLY A 1 128 ? 3.969 -7.482 -21.610 1.00 69.69 128 GLY A C 1
ATOM 1028 O O . GLY A 1 128 ? 4.352 -8.614 -21.304 1.00 69.69 128 GLY A O 1
ATOM 1029 N N . TRP A 1 129 ? 4.558 -6.382 -21.137 1.00 70.06 129 TRP A N 1
ATOM 1030 C CA . TRP A 1 129 ? 5.620 -6.417 -20.131 1.00 70.06 129 TRP A CA 1
ATOM 1031 C C . TRP A 1 129 ? 5.108 -7.026 -18.822 1.00 70.06 129 TRP A C 1
ATOM 1033 O O . TRP A 1 129 ? 4.161 -6.511 -18.229 1.00 70.06 129 TRP A O 1
ATOM 1043 N N . ALA A 1 130 ? 5.741 -8.110 -18.376 1.00 69.88 130 ALA A N 1
ATOM 1044 C CA . ALA A 1 130 ? 5.498 -8.722 -17.078 1.00 69.88 130 ALA A CA 1
ATOM 1045 C C . ALA A 1 130 ? 6.768 -8.673 -16.221 1.00 69.88 130 ALA A C 1
ATOM 1047 O O . ALA A 1 130 ? 7.870 -8.898 -16.733 1.00 69.88 130 ALA A O 1
ATOM 1048 N N . PRO A 1 131 ? 6.643 -8.421 -14.915 1.00 70.81 131 PRO A N 1
ATOM 1049 C CA . PRO A 1 131 ? 7.791 -8.309 -14.036 1.00 70.81 131 PRO A CA 1
ATOM 1050 C C . PRO A 1 131 ? 8.480 -9.661 -13.833 1.00 70.81 131 PRO A C 1
ATOM 1052 O O . PRO A 1 131 ? 7.855 -10.654 -13.459 1.00 70.81 131 PRO A O 1
ATOM 1055 N N . ALA A 1 132 ? 9.796 -9.698 -14.041 1.00 77.12 132 ALA A N 1
ATOM 1056 C CA . ALA A 1 132 ? 10.630 -10.838 -13.689 1.00 77.12 132 ALA A CA 1
ATOM 1057 C C . ALA A 1 132 ? 10.921 -10.780 -12.186 1.00 77.12 132 ALA A C 1
ATOM 1059 O O . ALA A 1 132 ? 11.866 -10.125 -11.733 1.00 77.12 132 ALA A O 1
ATOM 1060 N N . THR A 1 133 ? 10.078 -11.437 -11.396 1.00 78.50 133 THR A N 1
ATOM 1061 C CA . THR A 1 133 ? 10.152 -11.376 -9.936 1.00 78.50 133 THR A CA 1
ATOM 1062 C C . THR A 1 133 ? 11.427 -12.041 -9.402 1.00 78.50 133 THR A C 1
ATOM 1064 O O . THR A 1 133 ? 11.901 -13.079 -9.894 1.00 78.50 133 THR A O 1
ATOM 1067 N N . GLY A 1 134 ? 12.048 -11.387 -8.420 1.00 80.06 134 GLY A N 1
ATOM 1068 C CA . GLY A 1 134 ? 13.184 -11.919 -7.674 1.00 80.06 134 GLY A CA 1
ATOM 1069 C C . GLY A 1 134 ? 12.738 -12.751 -6.462 1.00 80.06 134 GLY A C 1
ATOM 1070 O O . GLY A 1 134 ? 11.552 -12.779 -6.129 1.00 80.06 134 GLY A O 1
ATOM 1071 N N . PRO A 1 135 ? 13.669 -13.423 -5.763 1.00 81.69 135 PRO A N 1
ATOM 1072 C CA . PRO A 1 135 ? 13.351 -14.244 -4.591 1.00 81.69 135 PRO A CA 1
ATOM 1073 C C . PRO A 1 135 ? 12.630 -13.484 -3.468 1.00 81.69 135 PRO A C 1
ATOM 1075 O O . PRO A 1 135 ? 11.821 -14.075 -2.756 1.00 81.69 135 PRO A O 1
ATOM 1078 N N . LEU A 1 136 ? 12.883 -12.175 -3.318 1.00 83.38 136 LEU A N 1
ATOM 1079 C CA . LEU A 1 136 ? 12.268 -11.341 -2.278 1.00 83.38 136 LEU A CA 1
ATOM 1080 C C . LEU A 1 136 ? 10.794 -11.011 -2.556 1.00 83.38 136 LEU A C 1
ATOM 1082 O O . LEU A 1 136 ? 10.071 -10.597 -1.647 1.00 83.38 136 LEU A O 1
ATOM 1086 N N . TYR A 1 137 ? 10.321 -11.269 -3.776 1.00 81.62 137 TYR A N 1
ATOM 1087 C CA . TYR A 1 137 ? 8.916 -11.114 -4.126 1.00 81.62 137 TYR A CA 1
ATOM 1088 C C . TYR A 1 137 ? 8.015 -12.077 -3.343 1.00 81.62 137 TYR A C 1
ATOM 1090 O O . TYR A 1 137 ? 6.917 -11.706 -2.936 1.00 81.62 137 TYR A O 1
ATOM 1098 N N . THR A 1 138 ? 8.488 -13.297 -3.065 1.00 86.06 138 THR A N 1
ATOM 1099 C CA . THR A 1 138 ? 7.723 -14.282 -2.286 1.00 86.06 138 THR A CA 1
ATOM 1100 C C . THR A 1 138 ? 7.511 -13.820 -0.835 1.00 86.06 138 THR A C 1
ATOM 1102 O O . THR A 1 138 ? 6.357 -13.757 -0.410 1.00 86.06 138 THR A O 1
ATOM 1105 N N . PRO A 1 139 ? 8.549 -13.411 -0.071 1.00 88.69 139 PRO A N 1
ATOM 1106 C CA . PRO A 1 139 ? 8.369 -12.765 1.231 1.00 88.69 139 PRO A CA 1
ATOM 1107 C C . PRO A 1 139 ? 7.465 -11.532 1.198 1.00 88.69 139 PRO A C 1
ATOM 1109 O O . PRO A 1 139 ? 6.639 -11.368 2.094 1.00 88.69 139 PRO A O 1
ATOM 1112 N N . PHE A 1 140 ? 7.586 -10.684 0.172 1.00 86.50 140 PHE A N 1
ATOM 1113 C CA . PHE A 1 140 ? 6.711 -9.523 0.002 1.00 86.50 140 PHE A CA 1
ATOM 1114 C C . PHE A 1 140 ? 5.241 -9.937 -0.148 1.00 86.50 140 PHE A C 1
ATOM 1116 O O . PHE A 1 140 ? 4.368 -9.403 0.537 1.00 86.50 140 PHE A O 1
ATOM 1123 N N . PHE A 1 141 ? 4.969 -10.933 -0.989 1.00 87.81 141 PHE A N 1
ATOM 1124 C CA . PHE A 1 141 ? 3.626 -11.462 -1.188 1.00 87.81 141 PHE A CA 1
ATOM 1125 C C . PHE A 1 141 ? 3.061 -12.080 0.098 1.00 87.81 141 PHE A C 1
ATOM 1127 O O . PHE A 1 141 ? 1.900 -11.849 0.437 1.00 87.81 141 PHE A O 1
ATOM 1134 N N . LEU A 1 142 ? 3.878 -12.817 0.857 1.00 92.19 142 LEU A N 1
ATOM 1135 C CA . LEU A 1 142 ? 3.478 -13.365 2.156 1.00 92.19 142 LEU A CA 1
ATOM 1136 C C . LEU A 1 142 ? 3.149 -12.257 3.161 1.00 92.19 142 LEU A C 1
ATOM 1138 O O . LEU A 1 142 ? 2.096 -12.312 3.790 1.00 92.19 142 LEU A O 1
ATOM 1142 N N . TYR A 1 143 ? 4.002 -11.235 3.269 1.00 91.06 143 TYR A N 1
ATOM 1143 C CA . TYR A 1 143 ? 3.753 -10.045 4.086 1.00 91.06 143 TYR A CA 1
ATOM 1144 C C . TYR A 1 143 ? 2.420 -9.381 3.720 1.00 91.06 143 TYR A C 1
ATOM 1146 O O . TYR A 1 143 ? 1.585 -9.131 4.593 1.00 91.06 143 TYR A O 1
ATOM 1154 N N . PHE A 1 144 ? 2.205 -9.144 2.425 1.00 89.12 144 PHE A N 1
ATOM 1155 C CA . PHE A 1 144 ? 1.016 -8.477 1.912 1.00 89.12 144 PHE A CA 1
ATOM 1156 C C . PHE A 1 144 ? -0.259 -9.237 2.298 1.00 89.12 144 PHE A C 1
ATOM 1158 O O . PHE A 1 144 ? -1.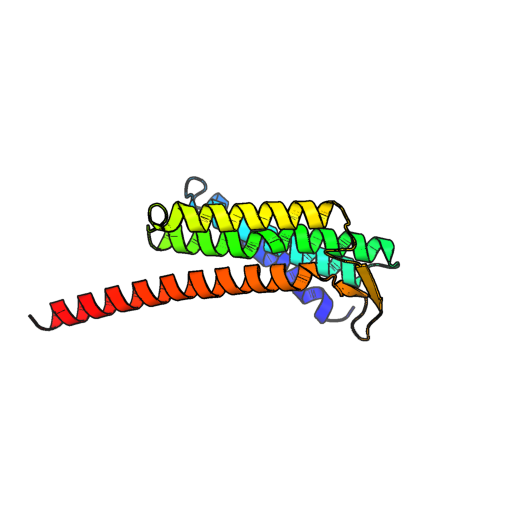164 -8.673 2.915 1.00 89.12 144 PHE A O 1
ATOM 1165 N N . ASN A 1 145 ? -0.309 -10.539 2.007 1.00 90.50 145 ASN A N 1
ATOM 1166 C CA . ASN A 1 145 ? -1.474 -11.372 2.308 1.00 90.50 145 ASN A CA 1
ATOM 1167 C C . ASN A 1 145 ? -1.672 -11.574 3.814 1.00 90.50 145 ASN A C 1
ATOM 1169 O O . ASN A 1 145 ? -2.808 -11.558 4.287 1.00 90.50 145 ASN A O 1
ATOM 1173 N N . PHE A 1 146 ? -0.590 -11.725 4.578 1.00 93.06 146 PHE A N 1
ATOM 1174 C CA . PHE A 1 146 ? -0.660 -11.897 6.025 1.00 93.06 146 PHE A CA 1
ATOM 1175 C C . PHE A 1 146 ? -1.366 -10.717 6.700 1.00 93.06 146 PHE A C 1
ATOM 1177 O O . PHE A 1 146 ? -2.311 -10.933 7.454 1.00 93.06 146 PHE A O 1
ATOM 1184 N N . PHE A 1 147 ? -0.971 -9.474 6.404 1.00 89.75 147 PHE A N 1
ATOM 1185 C CA . PHE A 1 147 ? -1.589 -8.297 7.027 1.00 89.75 147 PHE A CA 1
ATOM 1186 C C . PHE A 1 147 ? -3.030 -8.055 6.567 1.00 89.75 147 PHE A C 1
ATOM 1188 O O . PHE A 1 147 ? -3.847 -7.597 7.370 1.00 89.75 147 PHE A O 1
ATOM 1195 N N . LEU A 1 148 ? -3.374 -8.417 5.326 1.00 89.06 148 LEU A N 1
ATOM 1196 C CA . LEU A 1 148 ? -4.762 -8.385 4.858 1.00 89.06 148 LEU A CA 1
ATOM 1197 C C . LEU A 1 148 ? -5.640 -9.386 5.615 1.00 89.06 148 LEU A C 1
ATOM 1199 O O . LEU A 1 148 ? -6.673 -9.007 6.168 1.00 89.06 148 LEU A O 1
ATOM 1203 N N . ILE A 1 149 ? -5.214 -10.650 5.691 1.00 91.94 149 ILE A N 1
ATOM 1204 C CA . ILE A 1 149 ? -5.951 -11.705 6.404 1.00 91.94 149 ILE A CA 1
ATOM 1205 C C . ILE A 1 149 ? -6.029 -11.378 7.894 1.00 91.94 149 ILE A C 1
ATOM 1207 O O . ILE A 1 149 ? -7.078 -11.545 8.516 1.00 91.94 149 ILE A O 1
ATOM 1211 N N . TYR A 1 150 ? -4.939 -10.881 8.472 1.00 90.88 150 TYR A N 1
ATOM 1212 C CA . TYR A 1 150 ? -4.896 -10.544 9.882 1.00 90.88 150 TYR A CA 1
ATOM 1213 C C . TYR A 1 150 ? -5.833 -9.375 10.209 1.00 90.88 150 TYR A C 1
ATOM 1215 O O . TYR A 1 150 ? -6.637 -9.492 11.134 1.00 90.88 150 TYR A O 1
ATOM 1223 N N . GLY A 1 151 ? -5.826 -8.305 9.407 1.00 88.06 151 GLY A N 1
ATOM 1224 C CA . GLY A 1 151 ? -6.793 -7.210 9.534 1.00 88.06 151 GLY A CA 1
ATOM 1225 C C . GLY A 1 151 ? -8.241 -7.692 9.411 1.00 88.06 151 GLY A C 1
ATOM 1226 O O . GLY A 1 151 ? -9.067 -7.398 10.276 1.00 88.06 151 GLY A O 1
ATOM 1227 N N . LEU A 1 152 ? -8.541 -8.527 8.414 1.00 89.06 152 LEU A N 1
ATOM 1228 C CA . LEU A 1 152 ? -9.874 -9.113 8.263 1.00 89.06 152 LEU A CA 1
ATOM 1229 C C . LEU A 1 152 ? -10.272 -9.963 9.480 1.00 89.06 152 LEU A C 1
ATOM 1231 O O . LEU A 1 152 ? -11.406 -9.885 9.951 1.00 89.06 152 LEU A O 1
ATOM 1235 N N . SER A 1 153 ? -9.341 -10.745 10.031 1.00 90.31 153 SER A N 1
ATOM 1236 C CA . SER A 1 153 ? -9.598 -11.583 11.203 1.00 90.31 153 SER A CA 1
ATOM 1237 C C . SER A 1 153 ? -9.956 -10.758 12.444 1.00 90.31 153 SER A C 1
ATOM 1239 O O . SER A 1 153 ? -10.830 -11.168 13.208 1.00 90.31 153 SER A O 1
ATOM 1241 N N . GLN A 1 154 ? -9.343 -9.582 12.616 1.00 88.38 154 GLN A N 1
ATOM 1242 C CA . GLN A 1 154 ? -9.662 -8.654 13.703 1.00 88.38 154 GLN A CA 1
ATOM 1243 C C . GLN A 1 154 ? -11.070 -8.077 13.542 1.00 88.38 154 GLN A C 1
ATOM 1245 O O . GLN A 1 154 ? -11.845 -8.066 14.497 1.00 88.38 154 GLN A O 1
ATOM 1250 N N . LEU A 1 155 ? -11.445 -7.696 12.318 1.00 85.19 155 LEU A N 1
ATOM 1251 C CA . LEU A 1 155 ? -12.791 -7.204 12.021 1.00 85.19 155 LEU A CA 1
ATOM 1252 C C . LEU A 1 155 ? -13.863 -8.274 12.296 1.00 85.19 155 LEU A C 1
ATOM 1254 O O . LEU A 1 155 ? -14.882 -7.994 12.923 1.00 85.19 155 LEU A O 1
ATOM 1258 N N . VAL A 1 156 ? -13.615 -9.519 11.872 1.00 8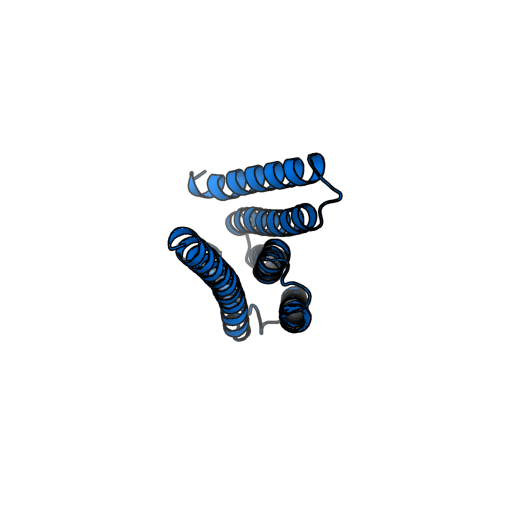7.19 156 VAL A N 1
ATOM 1259 C CA . VAL A 1 156 ? -14.535 -10.647 12.099 1.00 87.19 156 VAL A CA 1
ATOM 1260 C C . VAL A 1 156 ? -14.662 -10.979 13.587 1.00 87.19 156 VAL A C 1
ATOM 1262 O O . VAL A 1 156 ? -15.760 -11.292 14.046 1.00 87.19 156 VAL A O 1
ATOM 1265 N N . ARG A 1 157 ? -13.563 -10.924 14.350 1.00 87.81 157 ARG A N 1
ATOM 1266 C CA . ARG A 1 157 ? -13.589 -11.130 15.808 1.00 87.81 157 ARG A CA 1
ATOM 1267 C C . ARG A 1 157 ? -14.434 -10.062 16.497 1.00 87.81 157 ARG A C 1
ATOM 1269 O O . ARG A 1 157 ? -15.373 -10.418 17.200 1.00 87.81 157 ARG A O 1
ATOM 1276 N N . ALA A 1 158 ? -14.189 -8.790 16.192 1.00 85.31 158 ALA A N 1
ATOM 1277 C CA . ALA A 1 158 ? -14.963 -7.684 16.746 1.00 85.31 158 ALA A CA 1
ATOM 1278 C C . ALA A 1 158 ? -16.464 -7.793 16.421 1.00 85.31 158 ALA A C 1
ATOM 1280 O O . ALA A 1 158 ? -17.304 -7.592 17.294 1.00 85.31 158 ALA A O 1
ATOM 1281 N N . TYR A 1 159 ? -16.817 -8.185 15.192 1.00 80.88 159 TYR A N 1
ATOM 1282 C CA . TYR A 1 159 ? -18.215 -8.415 14.813 1.00 80.88 159 TYR A CA 1
ATOM 1283 C C . TYR A 1 159 ? -18.883 -9.520 15.651 1.00 80.88 159 TYR A C 1
ATOM 1285 O O . TYR A 1 159 ? -20.015 -9.356 16.109 1.00 80.88 159 TYR A O 1
ATOM 1293 N N . LYS A 1 160 ? -18.180 -10.637 15.891 1.00 83.38 160 LYS A N 1
ATOM 1294 C CA . LYS A 1 160 ? -18.692 -11.747 16.713 1.00 83.38 160 LYS A CA 1
ATOM 1295 C C . LYS A 1 160 ? -18.878 -11.350 18.179 1.00 83.38 160 LYS A C 1
ATOM 1297 O O . LYS A 1 160 ? -19.872 -11.747 18.787 1.00 83.38 160 LYS A O 1
ATOM 1302 N N . ASP A 1 161 ? -17.962 -10.558 18.731 1.00 84.12 161 ASP A N 1
ATOM 1303 C CA . ASP A 1 161 ? -18.045 -10.092 20.120 1.00 84.12 161 ASP A CA 1
ATOM 1304 C C . ASP A 1 161 ? -19.266 -9.183 20.327 1.00 84.12 161 ASP A C 1
ATOM 1306 O O . ASP A 1 161 ? -20.008 -9.337 21.307 1.00 84.12 161 ASP A O 1
ATOM 1310 N N . VAL A 1 162 ? -19.548 -8.311 19.354 1.00 80.44 162 VAL A N 1
ATOM 1311 C CA . VAL A 1 162 ? -20.738 -7.451 19.352 1.00 80.44 162 VAL A CA 1
ATOM 1312 C C . VAL A 1 162 ? -22.032 -8.274 19.251 1.00 80.44 162 VAL A C 1
ATOM 1314 O O . VAL A 1 162 ? -22.914 -8.102 20.095 1.00 80.44 162 VAL A O 1
ATOM 1317 N N . ASP A 1 163 ? -22.147 -9.216 18.303 1.00 76.81 163 ASP A N 1
ATOM 1318 C CA . ASP A 1 163 ? -23.348 -10.072 18.163 1.00 76.81 163 ASP A CA 1
ATOM 1319 C C . ASP A 1 163 ? -23.617 -10.902 19.432 1.00 76.81 163 ASP A C 1
ATOM 1321 O O . ASP A 1 163 ? -24.7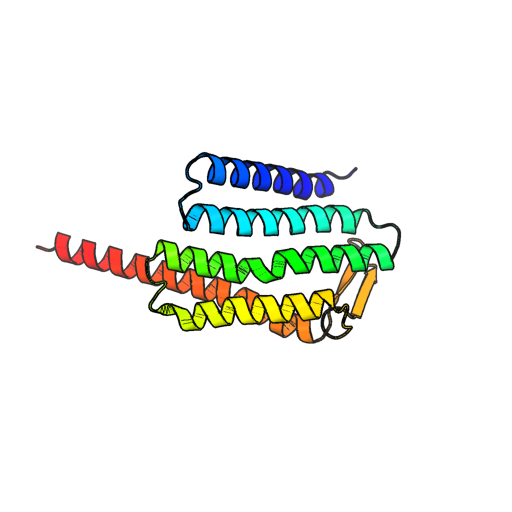55 -11.016 19.897 1.00 76.81 163 ASP A O 1
ATOM 1325 N N . SER A 1 164 ? -22.559 -11.433 20.056 1.00 70.62 164 SER A N 1
ATOM 1326 C CA . SER A 1 164 ? -22.681 -12.207 21.296 1.00 70.62 164 SER A CA 1
ATOM 1327 C C . SER A 1 164 ? -23.211 -11.367 22.465 1.00 70.62 164 SER A C 1
ATOM 1329 O O . SER A 1 164 ? -24.015 -11.857 23.264 1.00 70.62 164 SER A O 1
ATOM 1331 N N . SER A 1 165 ? -22.819 -10.091 22.529 1.00 68.00 165 SER A N 1
ATOM 1332 C CA . SER A 1 165 ? -23.260 -9.142 23.552 1.00 68.00 165 SER A CA 1
ATOM 1333 C C . SER A 1 165 ? -24.738 -8.786 23.373 1.00 68.00 165 SER A C 1
ATOM 1335 O O . SER A 1 165 ? -25.499 -8.833 24.341 1.00 68.00 165 SER A O 1
ATOM 1337 N N . PHE A 1 166 ? -25.183 -8.546 22.134 1.00 68.31 166 PHE A N 1
ATOM 1338 C CA . PHE A 1 166 ? -26.598 -8.304 21.830 1.00 68.31 166 PHE A CA 1
ATOM 1339 C C . PHE A 1 166 ? -27.489 -9.508 22.170 1.00 68.31 166 PHE A C 1
ATOM 1341 O O . PHE A 1 166 ? -28.531 -9.339 22.810 1.00 68.31 166 PHE A O 1
ATOM 1348 N N . ARG A 1 167 ? -27.066 -10.737 21.838 1.00 64.62 167 ARG A N 1
ATOM 1349 C CA . ARG A 1 167 ? -27.813 -11.962 22.196 1.00 64.62 167 ARG A CA 1
ATOM 1350 C C . ARG A 1 167 ? -27.919 -12.192 23.705 1.00 64.62 167 ARG A C 1
ATOM 1352 O O . ARG A 1 167 ? -28.865 -12.838 24.153 1.00 64.62 167 ARG A O 1
ATOM 1359 N N . ARG A 1 168 ? -26.956 -11.702 24.492 1.00 60.00 168 ARG A N 1
ATOM 1360 C CA . ARG A 1 168 ? -26.956 -11.822 25.959 1.00 60.00 168 ARG A CA 1
ATOM 1361 C C . ARG A 1 168 ? -27.944 -10.857 26.612 1.00 60.00 168 ARG A C 1
ATOM 1363 O O . ARG A 1 168 ? -28.607 -11.246 27.570 1.00 60.00 168 ARG A O 1
ATOM 1370 N N . THR A 1 169 ? -28.066 -9.645 26.076 1.00 61.88 169 THR A N 1
ATOM 1371 C CA . THR A 1 169 ? -29.008 -8.628 26.567 1.00 61.88 169 THR A CA 1
ATOM 1372 C C . THR A 1 169 ? -30.447 -8.928 26.144 1.00 61.88 169 THR A C 1
ATOM 1374 O O . THR A 1 169 ? -31.349 -8.732 26.942 1.00 61.88 169 THR A O 1
ATOM 1377 N N . ALA A 1 170 ? -30.670 -9.495 24.952 1.00 61.06 170 ALA A N 1
ATOM 1378 C CA . ALA A 1 170 ? -32.007 -9.867 24.463 1.00 61.06 170 ALA A CA 1
ATOM 1379 C C . ALA A 1 170 ? -32.635 -11.102 25.154 1.00 61.06 170 ALA A C 1
ATOM 1381 O O . ALA A 1 170 ? -33.774 -11.455 24.864 1.00 61.06 170 ALA A O 1
ATOM 1382 N N . ARG A 1 171 ? -31.888 -11.797 26.025 1.00 54.91 171 ARG A N 1
ATOM 1383 C CA . ARG A 1 171 ? -32.364 -12.944 26.826 1.00 54.91 171 ARG A CA 1
ATOM 1384 C C . ARG A 1 171 ? -32.695 -12.580 28.281 1.00 54.91 171 ARG A C 1
ATOM 1386 O O . ARG A 1 171 ? -33.021 -13.482 29.051 1.00 54.91 171 ARG A O 1
ATOM 1393 N N . ARG A 1 172 ? -32.552 -11.311 28.664 1.00 49.59 172 ARG A N 1
ATOM 1394 C CA . ARG A 1 172 ? -33.018 -10.766 29.946 1.00 49.59 172 ARG A CA 1
ATOM 1395 C C . ARG A 1 172 ? -34.311 -10.002 29.727 1.00 49.59 172 ARG A C 1
ATOM 1397 O O . ARG A 1 172 ? -35.141 -10.054 30.654 1.00 49.59 172 ARG A O 1
#

pLDDT: mean 79.52, std 9.42, range [49.59, 93.94]

Radius of gyration: 19.14 Å; chains: 1; bounding box: 51×32×58 Å